Protein AF-A0A659UHF8-F1 (afdb_monomer_lite)

Sequence (92 aa):
PIQGFGLRHIPVSHSGNQNSSPEEAVVIRDLVNHILQSNTSWVDRDGKEAPITPDDILIITPYNAQVFEIQQRLPSARVGTVDKFQGQEAPI

Structure (mmCIF, N/CA/C/O backbone):
data_AF-A0A659UHF8-F1
#
_entry.id   AF-A0A659UHF8-F1
#
loop_
_atom_site.group_PDB
_atom_site.id
_atom_site.type_symbol
_atom_site.label_atom_id
_atom_site.label_alt_id
_atom_site.label_comp_id
_atom_site.label_asym_id
_atom_site.label_entity_id
_atom_site.label_seq_id
_atom_site.pdbx_PDB_ins_code
_atom_site.Cartn_x
_atom_site.Cartn_y
_atom_site.Cartn_z
_atom_site.occupancy
_atom_site.B_iso_or_equiv
_atom_site.auth_seq_id
_atom_site.auth_comp_id
_atom_site.auth_asym_id
_atom_site.auth_atom_id
_atom_site.pdbx_PDB_model_num
ATOM 1 N N . PRO A 1 1 ? -12.034 -8.981 -2.671 1.00 63.22 1 PRO A N 1
ATOM 2 C CA . PRO A 1 1 ? -11.476 -10.257 -3.203 1.00 63.22 1 PRO A CA 1
ATOM 3 C C . PRO A 1 1 ? -10.844 -11.183 -2.148 1.00 63.22 1 PRO A C 1
ATOM 5 O O . PRO A 1 1 ? -10.653 -12.358 -2.437 1.00 63.22 1 PRO A O 1
ATOM 8 N N . ILE A 1 2 ? -10.558 -10.697 -0.936 1.00 78.81 2 ILE A N 1
ATOM 9 C CA . ILE A 1 2 ? -10.141 -11.531 0.201 1.00 78.81 2 ILE A CA 1
ATOM 10 C C . ILE A 1 2 ? -11.099 -11.329 1.381 1.00 78.81 2 ILE A C 1
ATOM 12 O O . ILE A 1 2 ? -11.675 -10.254 1.520 1.00 78.81 2 ILE A O 1
ATOM 16 N N . GLN A 1 3 ? -11.304 -12.375 2.186 1.00 79.38 3 GLN A N 1
ATOM 17 C CA . GLN A 1 3 ? -12.170 -12.372 3.371 1.00 79.38 3 GLN A CA 1
ATOM 18 C C . GLN A 1 3 ? -11.516 -13.135 4.537 1.00 79.38 3 GLN A C 1
ATOM 20 O O . GLN A 1 3 ? -10.653 -14.005 4.341 1.00 79.38 3 GLN A O 1
ATOM 25 N N . GLY A 1 4 ? -11.971 -12.829 5.754 1.00 83.00 4 GLY A N 1
ATOM 26 C CA . GLY A 1 4 ? -11.510 -13.441 7.001 1.00 83.00 4 GLY A CA 1
ATOM 27 C C . GLY A 1 4 ? -10.170 -12.891 7.498 1.00 83.00 4 GLY A C 1
ATOM 28 O O . GLY A 1 4 ? -9.681 -11.884 6.999 1.00 83.00 4 GLY A O 1
ATOM 29 N N . PHE A 1 5 ? -9.575 -13.579 8.475 1.00 81.75 5 PHE A N 1
ATOM 30 C CA . PHE A 1 5 ? -8.374 -13.129 9.192 1.00 81.75 5 PHE A CA 1
ATOM 31 C C . PHE A 1 5 ? -7.114 -13.920 8.803 1.00 81.75 5 PHE A C 1
ATOM 33 O O . PHE A 1 5 ? -7.202 -15.065 8.336 1.00 81.75 5 PHE A O 1
ATOM 40 N N . GLY A 1 6 ? -5.943 -13.324 9.038 1.00 87.56 6 GLY A N 1
ATOM 41 C CA . GLY A 1 6 ? -4.626 -13.943 8.859 1.00 87.56 6 GLY A CA 1
ATOM 42 C C . GLY A 1 6 ? -4.011 -13.757 7.469 1.00 87.56 6 GLY A C 1
ATOM 43 O O . GLY A 1 6 ? -4.539 -13.037 6.625 1.00 87.56 6 GLY A O 1
ATOM 44 N N . LEU A 1 7 ? -2.883 -14.434 7.233 1.00 91.56 7 LEU A N 1
ATOM 45 C CA . LEU A 1 7 ? -2.100 -14.311 6.001 1.00 91.56 7 LEU A CA 1
ATOM 46 C C . LEU A 1 7 ? -2.916 -14.717 4.762 1.00 91.56 7 LEU A C 1
ATOM 48 O O . LEU A 1 7 ? -3.635 -15.723 4.764 1.00 91.56 7 LEU A O 1
ATOM 52 N N . ARG A 1 8 ? -2.786 -13.935 3.688 1.00 92.44 8 ARG A N 1
ATOM 53 C CA . ARG A 1 8 ? -3.399 -14.195 2.381 1.00 92.44 8 ARG A CA 1
ATOM 54 C C . ARG A 1 8 ? -2.368 -14.004 1.277 1.00 92.44 8 ARG A C 1
ATOM 56 O O . ARG A 1 8 ? -1.534 -13.110 1.351 1.00 92.44 8 ARG A O 1
ATOM 63 N N . HIS A 1 9 ? -2.458 -14.841 0.249 1.00 93.31 9 HIS A N 1
ATOM 64 C CA . HIS A 1 9 ? -1.640 -14.750 -0.956 1.00 93.31 9 HIS A CA 1
ATOM 65 C C . HIS A 1 9 ? -2.543 -14.445 -2.154 1.00 93.31 9 HIS A C 1
ATOM 67 O O . HIS A 1 9 ? -3.545 -15.132 -2.360 1.00 93.31 9 HIS A O 1
ATOM 73 N N . ILE A 1 10 ? -2.189 -13.419 -2.927 1.00 93.75 10 ILE A N 1
ATOM 74 C CA . ILE A 1 10 ? -2.900 -13.010 -4.141 1.00 93.75 10 ILE A CA 1
ATOM 75 C C . ILE A 1 10 ? -1.893 -13.068 -5.296 1.00 93.75 10 ILE A C 1
ATOM 77 O O . ILE A 1 10 ? -1.045 -12.182 -5.388 1.00 93.75 10 ILE A O 1
ATOM 81 N N . PRO A 1 11 ? -1.943 -14.095 -6.162 1.00 94.69 11 PRO A N 1
ATOM 82 C CA . PRO A 1 11 ? -1.042 -14.171 -7.303 1.00 94.69 11 PRO A CA 1
ATOM 83 C C . PRO A 1 11 ? -1.413 -13.109 -8.343 1.00 94.69 11 PRO A C 1
ATOM 85 O O . PRO A 1 11 ? -2.582 -12.966 -8.705 1.00 94.69 11 PRO A O 1
ATOM 88 N N . VAL A 1 12 ? -0.410 -12.400 -8.860 1.00 96.38 12 VAL A N 1
ATOM 89 C CA . VAL A 1 12 ? -0.577 -11.408 -9.927 1.00 96.38 12 VAL A CA 1
ATOM 90 C C . VAL A 1 12 ? 0.181 -11.883 -11.155 1.00 96.38 12 VAL A C 1
ATOM 92 O O . VAL A 1 12 ? 1.379 -12.139 -11.097 1.00 96.38 12 VAL A O 1
ATOM 95 N N . SER A 1 13 ? -0.525 -12.031 -12.275 1.00 95.62 13 SER A N 1
ATOM 96 C CA . SER A 1 13 ? 0.115 -12.377 -13.544 1.00 95.62 13 SER A CA 1
ATOM 97 C C . SER A 1 13 ? 0.831 -11.156 -14.108 1.00 95.62 13 SER A C 1
ATOM 99 O O . SER A 1 13 ? 0.201 -10.129 -14.347 1.00 95.62 13 SER A O 1
ATOM 101 N N . HIS A 1 14 ? 2.132 -11.284 -14.340 1.00 92.56 14 HIS A N 1
ATOM 102 C CA . HIS A 1 14 ? 2.966 -10.267 -14.970 1.00 92.56 14 HIS A CA 1
ATOM 103 C C . HIS A 1 14 ? 4.138 -10.930 -15.709 1.00 92.56 14 HIS A C 1
ATOM 105 O O . HIS A 1 14 ? 4.453 -12.095 -15.468 1.00 92.56 14 HIS A O 1
ATOM 111 N N . SER A 1 15 ? 4.798 -10.207 -16.616 1.00 93.25 15 SER A N 1
ATOM 112 C CA . SER A 1 15 ? 5.955 -10.720 -17.358 1.00 93.25 15 SER A CA 1
ATOM 113 C C . SER A 1 15 ? 6.911 -9.590 -17.726 1.00 93.25 15 SER A C 1
ATOM 115 O O . SER A 1 15 ? 6.475 -8.535 -18.168 1.00 93.25 15 SER A O 1
ATOM 117 N N . GLY A 1 16 ? 8.219 -9.827 -17.593 1.00 92.56 16 GLY A N 1
ATOM 118 C CA . GLY A 1 16 ? 9.259 -8.869 -17.996 1.00 92.56 16 GLY A CA 1
ATOM 119 C C . GLY A 1 16 ? 9.534 -7.734 -17.002 1.00 92.56 16 GLY A C 1
ATOM 120 O O . GLY A 1 16 ? 10.385 -6.889 -17.273 1.00 92.56 16 GLY A O 1
ATOM 121 N N . ASN A 1 17 ? 8.866 -7.733 -15.850 1.00 94.19 17 ASN A N 1
ATOM 122 C CA . ASN A 1 17 ? 9.115 -6.787 -14.767 1.00 94.19 17 ASN A CA 1
ATOM 123 C C . ASN A 1 17 ? 10.452 -7.079 -14.071 1.00 94.19 17 ASN A C 1
ATOM 125 O O . ASN A 1 17 ? 10.834 -8.237 -13.907 1.00 94.19 17 ASN A O 1
ATOM 129 N N . GLN A 1 18 ? 11.164 -6.024 -13.669 1.00 92.50 18 GLN A N 1
ATOM 130 C CA . GLN A 1 18 ? 12.459 -6.137 -12.986 1.00 92.50 18 GLN A CA 1
ATOM 131 C C . GLN A 1 18 ? 12.355 -5.696 -11.526 1.00 92.50 18 GLN A C 1
ATOM 133 O O . GLN A 1 18 ? 12.318 -6.522 -10.622 1.00 92.50 18 GLN A O 1
ATOM 138 N N . ASN A 1 19 ? 12.309 -4.384 -11.294 1.00 95.50 19 ASN A N 1
ATOM 139 C CA . ASN A 1 19 ? 12.299 -3.774 -9.963 1.00 95.50 19 ASN A CA 1
ATOM 140 C C . ASN A 1 19 ? 10.987 -3.035 -9.648 1.00 95.50 19 ASN A C 1
ATOM 142 O O . ASN A 1 19 ? 10.834 -2.506 -8.547 1.00 95.50 19 ASN A O 1
ATOM 146 N N . SER A 1 20 ? 10.048 -3.008 -10.593 1.00 96.94 20 SER A N 1
ATOM 147 C CA . SER A 1 20 ? 8.669 -2.572 -10.404 1.00 96.94 20 SER A CA 1
ATOM 148 C C . SER A 1 20 ? 7.718 -3.425 -11.244 1.00 96.94 20 SER A C 1
ATOM 150 O O . SER A 1 20 ? 8.101 -3.957 -12.286 1.00 96.94 20 SER A O 1
ATOM 152 N N . SER A 1 21 ? 6.481 -3.555 -10.770 1.00 97.81 21 SER A N 1
ATOM 153 C CA . SER A 1 21 ? 5.355 -4.170 -11.466 1.00 97.81 21 SER A CA 1
ATOM 154 C C . SER A 1 21 ? 4.136 -3.247 -11.370 1.00 97.81 21 SER A C 1
ATOM 156 O O . SER A 1 21 ? 3.535 -3.121 -10.292 1.00 97.81 21 SER A O 1
ATOM 158 N N . PRO A 1 22 ? 3.740 -2.621 -12.492 1.00 97.31 22 PRO A N 1
ATOM 159 C CA . PRO A 1 22 ? 2.494 -1.869 -12.590 1.00 97.31 22 PRO A CA 1
ATOM 160 C C . PRO A 1 22 ? 1.256 -2.719 -12.277 1.00 97.31 22 PRO A C 1
ATOM 162 O O . PRO A 1 22 ? 0.302 -2.211 -11.688 1.00 97.31 22 PRO A O 1
ATOM 165 N N . GLU A 1 23 ? 1.265 -4.001 -12.652 1.00 98.00 23 GLU A N 1
ATOM 166 C CA . GLU A 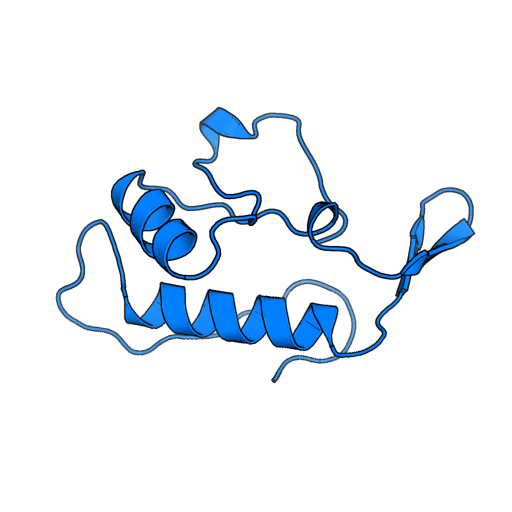1 23 ? 0.167 -4.945 -12.423 1.00 98.00 23 GLU A CA 1
ATOM 167 C C . GLU A 1 23 ? -0.040 -5.196 -10.930 1.00 98.00 23 GLU A C 1
ATOM 169 O O . GLU A 1 23 ? -1.160 -5.081 -10.428 1.00 98.00 23 GLU A O 1
ATOM 174 N N . GLU A 1 24 ? 1.041 -5.470 -10.196 1.00 97.19 24 GLU A N 1
ATOM 175 C CA . GLU A 1 24 ? 0.977 -5.623 -8.743 1.00 97.19 24 GLU A CA 1
ATOM 176 C C . GLU A 1 24 ? 0.533 -4.327 -8.070 1.00 97.19 24 GLU A C 1
ATOM 178 O O . GLU A 1 24 ? -0.316 -4.358 -7.183 1.00 97.19 24 GLU A O 1
ATOM 183 N N . ALA A 1 25 ? 1.036 -3.173 -8.519 1.00 97.69 25 ALA A N 1
ATOM 184 C CA . ALA A 1 25 ? 0.651 -1.883 -7.955 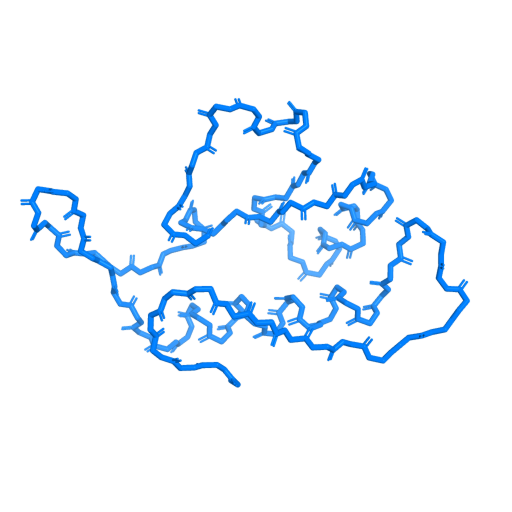1.00 97.69 25 ALA A CA 1
ATOM 185 C C . ALA A 1 25 ? -0.849 -1.579 -8.146 1.00 97.69 25 ALA A C 1
ATOM 187 O O . ALA A 1 25 ? -1.473 -0.974 -7.271 1.00 97.69 25 ALA A O 1
ATOM 188 N N . VAL A 1 26 ? -1.454 -2.019 -9.257 1.00 97.75 26 VAL A N 1
ATOM 189 C CA . VAL A 1 26 ? -2.911 -1.944 -9.471 1.00 97.75 26 VAL A CA 1
ATOM 190 C C . VAL A 1 26 ? -3.660 -2.849 -8.493 1.00 97.75 26 VAL A C 1
ATOM 192 O O . VAL A 1 26 ? -4.599 -2.387 -7.846 1.00 97.75 26 VAL A O 1
ATOM 195 N N . VAL A 1 27 ? -3.227 -4.101 -8.329 1.00 97.44 27 VAL A N 1
ATOM 196 C CA . VAL A 1 27 ? -3.869 -5.045 -7.398 1.00 97.44 27 VAL A CA 1
ATOM 197 C C . VAL A 1 27 ? -3.758 -4.564 -5.950 1.00 97.44 27 VAL A C 1
ATOM 199 O O . VAL A 1 27 ? -4.738 -4.635 -5.211 1.00 97.44 27 VAL A O 1
ATOM 202 N N . ILE A 1 28 ? -2.608 -4.015 -5.553 1.00 97.06 28 ILE A N 1
ATOM 203 C CA . ILE A 1 28 ? -2.398 -3.418 -4.227 1.00 97.06 28 ILE A CA 1
ATOM 204 C C . ILE A 1 28 ? -3.360 -2.247 -4.012 1.00 97.06 28 ILE A C 1
ATOM 206 O O . ILE A 1 28 ? -4.048 -2.208 -2.995 1.00 97.06 28 ILE A O 1
ATOM 210 N N . ARG A 1 29 ? -3.468 -1.320 -4.975 1.00 97.44 29 ARG A N 1
ATOM 211 C CA . ARG A 1 29 ? -4.429 -0.206 -4.913 1.00 97.44 29 ARG A CA 1
ATOM 212 C C . ARG A 1 29 ? -5.855 -0.704 -4.699 1.00 97.44 29 ARG A C 1
ATOM 214 O O . ARG A 1 29 ? -6.555 -0.207 -3.819 1.00 97.44 29 ARG A O 1
ATOM 221 N N . ASP A 1 30 ? -6.281 -1.674 -5.497 1.00 96.44 30 ASP A N 1
ATOM 222 C CA . ASP A 1 30 ? -7.645 -2.195 -5.436 1.00 96.44 30 ASP A CA 1
ATOM 223 C C . ASP A 1 30 ? -7.910 -2.925 -4.119 1.00 96.44 30 ASP A C 1
ATOM 225 O O . ASP A 1 30 ? -8.999 -2.809 -3.557 1.00 96.44 30 ASP A O 1
ATOM 229 N N . LEU A 1 31 ? -6.902 -3.616 -3.585 1.00 95.44 31 LEU A N 1
ATOM 230 C CA . LEU A 1 31 ? -6.984 -4.264 -2.287 1.00 95.44 31 LEU A CA 1
ATOM 231 C C . LEU A 1 31 ? -7.125 -3.253 -1.144 1.00 95.44 31 LEU A C 1
ATOM 233 O O . LEU A 1 31 ? -8.029 -3.395 -0.323 1.00 95.44 31 LEU A O 1
ATOM 237 N N . VAL A 1 32 ? -6.270 -2.228 -1.110 1.00 95.31 32 VAL A N 1
ATOM 238 C CA . VAL A 1 32 ? -6.320 -1.165 -0.094 1.00 95.31 32 VAL A CA 1
ATOM 239 C C . VAL A 1 32 ? -7.674 -0.466 -0.125 1.00 95.31 32 VAL A C 1
ATOM 241 O O . VAL A 1 32 ? -8.334 -0.349 0.904 1.00 95.31 32 VAL A O 1
ATOM 244 N N . ASN A 1 33 ? -8.138 -0.071 -1.312 1.00 95.00 33 ASN A N 1
ATOM 245 C CA . ASN A 1 33 ? -9.440 0.573 -1.464 1.00 95.00 33 ASN A CA 1
ATOM 246 C C . ASN A 1 33 ? -10.582 -0.335 -1.005 1.00 95.00 33 ASN A C 1
ATOM 248 O O . ASN A 1 33 ? -11.501 0.132 -0.340 1.00 95.00 33 ASN A O 1
ATOM 252 N N . HIS A 1 34 ? -10.521 -1.629 -1.325 1.00 93.25 34 HIS A N 1
ATOM 253 C CA . HIS A 1 34 ? -11.531 -2.587 -0.894 1.00 93.25 34 HIS A CA 1
ATOM 254 C C . HIS A 1 34 ? -11.606 -2.703 0.633 1.00 93.25 34 HIS A C 1
ATOM 256 O O . HIS A 1 34 ? -12.708 -2.672 1.170 1.00 93.25 34 HIS A O 1
ATOM 262 N N . ILE A 1 35 ? -10.459 -2.790 1.316 1.00 92.31 35 ILE A N 1
ATOM 263 C CA . ILE A 1 35 ? -10.379 -2.863 2.785 1.00 92.31 35 ILE A CA 1
ATOM 264 C C . ILE A 1 35 ? -10.944 -1.590 3.429 1.00 92.31 35 ILE A C 1
ATOM 266 O O . ILE A 1 35 ? -11.741 -1.655 4.362 1.00 92.31 35 ILE A O 1
ATOM 270 N N . LEU A 1 36 ? -10.567 -0.420 2.909 1.00 92.19 36 LEU A N 1
ATOM 271 C CA . LEU A 1 36 ? -11.035 0.862 3.442 1.00 92.19 36 LEU A CA 1
ATOM 272 C C . LEU A 1 36 ? -12.537 1.089 3.201 1.00 92.19 36 LEU A C 1
ATOM 274 O O . LEU A 1 36 ? -13.181 1.818 3.949 1.00 92.19 36 LEU A O 1
ATOM 278 N N . GLN A 1 37 ? -13.111 0.465 2.169 1.00 92.44 37 GLN A N 1
ATOM 279 C CA . GLN A 1 37 ? -14.535 0.568 1.835 1.00 92.44 37 GLN A CA 1
ATOM 280 C C . GLN A 1 37 ? -15.400 -0.515 2.493 1.00 92.44 37 GLN A C 1
ATOM 282 O O . GLN A 1 37 ? -16.623 -0.384 2.505 1.00 92.44 37 GLN A O 1
ATOM 287 N N . SER A 1 38 ? -14.813 -1.585 3.040 1.00 87.94 38 SER A N 1
ATOM 288 C CA . SER A 1 38 ? -15.565 -2.720 3.591 1.00 87.94 38 SER A CA 1
ATOM 289 C C . SER A 1 38 ? -16.097 -2.507 5.013 1.00 87.94 38 SER A C 1
ATOM 291 O O . SER A 1 38 ? -16.620 -3.456 5.596 1.00 87.94 38 SER A O 1
ATOM 293 N N . ASN A 1 39 ? -15.995 -1.290 5.575 1.00 83.44 39 ASN A N 1
ATOM 294 C CA . ASN A 1 39 ? -16.333 -0.973 6.974 1.00 83.44 39 ASN A CA 1
ATOM 295 C C . ASN A 1 39 ? -15.696 -1.960 7.972 1.00 83.44 39 ASN A C 1
ATOM 297 O O . ASN A 1 39 ? -16.297 -2.324 8.981 1.00 83.44 39 ASN A O 1
ATOM 301 N N . THR A 1 40 ? -14.491 -2.440 7.661 1.00 87.75 40 THR A N 1
ATOM 302 C CA . THR A 1 40 ? -13.782 -3.416 8.487 1.00 87.75 40 THR A CA 1
ATOM 303 C C . THR A 1 40 ? -13.226 -2.743 9.734 1.00 87.75 40 THR A C 1
ATOM 305 O O . THR A 1 40 ? -12.623 -1.673 9.654 1.00 87.75 40 THR A O 1
ATOM 308 N N . SER A 1 41 ? -13.415 -3.387 10.881 1.00 90.81 41 SER A N 1
ATOM 309 C CA . SER A 1 41 ? -12.805 -3.015 12.151 1.00 90.81 41 SER A CA 1
ATOM 310 C C . SER A 1 41 ? -11.721 -4.012 12.549 1.00 90.81 41 SER A C 1
ATOM 312 O O . SER A 1 41 ? -11.682 -5.154 12.079 1.00 90.81 41 SER A O 1
ATOM 314 N N . TRP A 1 42 ? -10.831 -3.568 13.426 1.00 89.31 42 TRP A N 1
ATOM 315 C CA . TRP A 1 42 ? -9.869 -4.413 14.112 1.00 89.31 42 TRP A CA 1
ATOM 316 C C . TRP A 1 42 ? -10.006 -4.224 15.618 1.00 89.31 42 TRP A C 1
ATOM 318 O O . TRP A 1 42 ? -10.441 -3.172 16.085 1.00 89.31 42 TRP A O 1
ATOM 328 N N . VAL A 1 43 ? -9.651 -5.265 16.364 1.00 91.12 43 VAL A N 1
ATOM 329 C CA . VAL A 1 43 ? -9.624 -5.254 17.827 1.00 91.12 43 VAL A CA 1
ATOM 330 C C . VAL A 1 43 ? -8.171 -5.330 18.261 1.00 91.12 43 VAL A C 1
ATOM 332 O O . VAL A 1 43 ? -7.448 -6.238 17.843 1.00 91.12 43 VAL A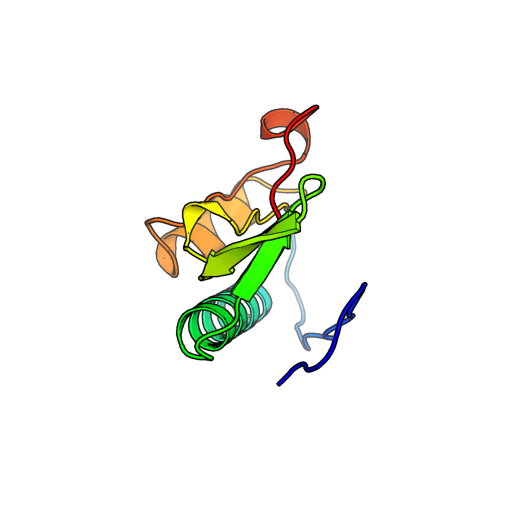 O 1
ATOM 335 N N . ASP A 1 44 ? -7.739 -4.367 19.068 1.00 89.75 44 ASP A N 1
ATOM 336 C CA . ASP A 1 44 ? -6.373 -4.312 19.570 1.00 89.75 44 ASP A CA 1
ATOM 337 C C . ASP A 1 44 ? -6.117 -5.282 20.733 1.00 89.75 44 ASP A C 1
ATOM 339 O O . ASP A 1 44 ? -6.997 -6.019 21.188 1.00 89.75 44 ASP A O 1
ATOM 343 N N . ARG A 1 45 ? -4.871 -5.291 21.223 1.00 88.50 45 ARG A N 1
ATOM 344 C CA . ARG A 1 45 ? -4.443 -6.155 22.335 1.00 88.50 45 ARG A CA 1
ATOM 345 C C . ARG A 1 45 ? -5.215 -5.898 23.638 1.00 88.50 45 ARG A C 1
ATOM 347 O O . ARG A 1 45 ? -5.274 -6.787 24.481 1.00 88.50 45 ARG A O 1
ATOM 354 N N . ASP A 1 46 ? -5.766 -4.697 23.793 1.00 93.56 46 ASP A N 1
ATOM 355 C CA . ASP A 1 46 ? -6.494 -4.236 24.972 1.00 93.56 46 ASP A CA 1
ATOM 356 C C . ASP A 1 46 ? -8.017 -4.412 24.797 1.00 93.56 46 ASP A C 1
ATOM 358 O O . ASP A 1 46 ? -8.802 -4.035 25.670 1.00 93.56 46 ASP A O 1
ATOM 362 N N . GLY A 1 47 ? -8.451 -5.019 23.684 1.00 92.94 47 GLY A N 1
ATOM 363 C CA . GLY A 1 47 ? -9.853 -5.282 23.371 1.00 92.94 47 GLY A CA 1
ATOM 364 C C . GLY A 1 47 ? -10.593 -4.081 22.785 1.00 92.94 47 GLY A C 1
ATOM 36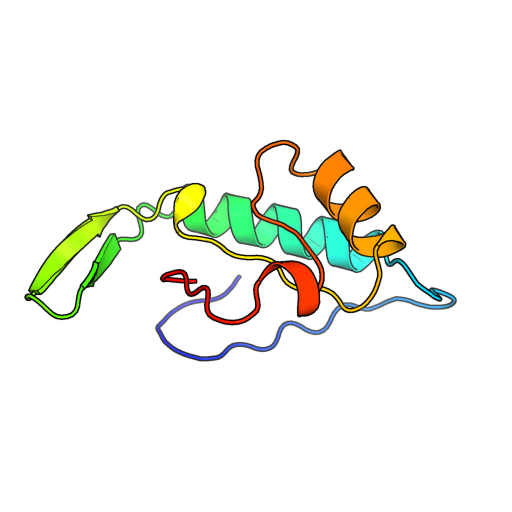5 O O . GLY A 1 47 ? -11.821 -4.117 22.682 1.00 92.94 47 GLY A O 1
ATOM 366 N N . LYS A 1 48 ? -9.888 -3.012 22.405 1.00 93.44 48 LYS A N 1
ATOM 367 C CA . LYS A 1 48 ? -10.505 -1.830 21.810 1.00 93.44 48 LYS A CA 1
ATOM 368 C C . LYS A 1 48 ? -10.721 -2.049 20.320 1.00 93.44 48 LYS A C 1
ATOM 370 O O . LYS A 1 48 ? -9.786 -2.323 19.573 1.00 93.44 48 LYS A O 1
ATOM 375 N N . GLU A 1 49 ? -11.967 -1.885 19.896 1.00 94.25 49 GLU A N 1
ATOM 376 C CA . GLU A 1 49 ? -12.349 -1.956 18.492 1.00 94.25 49 GLU A CA 1
ATOM 377 C C . GLU A 1 49 ? -12.226 -0.583 17.817 1.00 94.25 49 GLU A C 1
ATOM 379 O O . GLU A 1 49 ? -12.679 0.434 18.355 1.00 94.25 49 GLU A O 1
ATOM 384 N N . ALA A 1 50 ? -11.623 -0.550 16.631 1.00 92.81 50 ALA A N 1
ATOM 385 C CA . ALA A 1 50 ? -11.504 0.646 15.805 1.00 92.81 50 ALA A CA 1
ATOM 386 C C . ALA A 1 50 ? -11.680 0.307 14.314 1.00 92.81 50 ALA A C 1
ATOM 388 O O . ALA A 1 50 ? -11.314 -0.791 13.890 1.00 92.81 50 ALA A O 1
ATOM 389 N N . PRO A 1 51 ? -12.236 1.222 13.496 1.00 93.12 51 PRO A N 1
ATOM 390 C CA . PRO A 1 51 ? -12.258 1.043 12.048 1.00 93.12 51 PRO A CA 1
ATOM 391 C C . PRO A 1 51 ? -10.830 1.025 11.493 1.00 93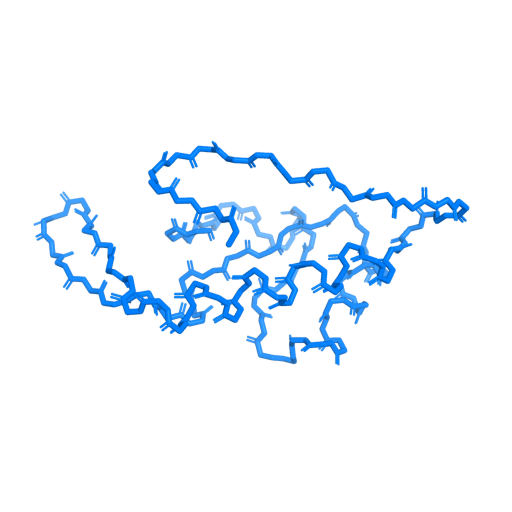.12 51 PRO A C 1
ATOM 393 O O . PRO A 1 51 ? -9.968 1.750 11.985 1.00 93.12 51 PRO A O 1
ATOM 396 N N . ILE A 1 52 ? -10.598 0.232 10.447 1.00 93.56 52 ILE A N 1
ATOM 397 C CA . ILE A 1 52 ? -9.346 0.276 9.688 1.00 93.56 52 ILE A CA 1
ATOM 398 C C . ILE A 1 52 ? -9.261 1.609 8.946 1.00 93.56 52 ILE A C 1
ATOM 400 O O . ILE A 1 52 ? -10.153 1.977 8.178 1.00 93.56 52 ILE A O 1
ATOM 404 N N . THR A 1 53 ? -8.160 2.318 9.154 1.00 92.94 53 THR A N 1
ATOM 405 C CA . THR A 1 53 ? -7.827 3.569 8.478 1.00 92.94 53 THR A CA 1
ATOM 406 C C . THR A 1 53 ? -6.635 3.373 7.535 1.00 92.94 53 THR A C 1
ATOM 408 O O . THR A 1 53 ? -5.948 2.353 7.603 1.00 92.94 53 THR A O 1
ATOM 411 N N . PRO A 1 54 ? -6.333 4.336 6.643 1.00 92.00 54 PRO A N 1
ATOM 412 C CA . PRO A 1 54 ? -5.131 4.262 5.811 1.00 92.00 54 PRO A CA 1
ATOM 413 C C . PRO A 1 54 ? -3.829 4.155 6.618 1.00 92.00 54 PRO A C 1
ATOM 415 O O . PRO A 1 54 ? -2.867 3.558 6.138 1.00 92.00 54 PRO A O 1
ATOM 418 N N . ASP A 1 55 ? -3.798 4.704 7.836 1.00 91.56 55 ASP A N 1
ATOM 419 C CA . ASP A 1 55 ? -2.631 4.631 8.717 1.00 91.56 55 ASP A CA 1
ATOM 420 C C . ASP A 1 55 ? -2.418 3.226 9.291 1.00 91.56 55 ASP A C 1
ATOM 422 O O . ASP A 1 55 ? -1.308 2.904 9.716 1.00 91.56 55 ASP A O 1
ATOM 426 N N . ASP A 1 56 ? -3.440 2.372 9.235 1.00 93.19 56 ASP A N 1
ATOM 427 C CA . ASP A 1 56 ? -3.402 0.995 9.718 1.00 93.19 56 ASP A CA 1
ATOM 428 C C . ASP A 1 56 ? -2.913 -0.010 8.661 1.00 93.19 56 ASP A C 1
ATOM 430 O O . ASP A 1 56 ? -2.885 -1.207 8.936 1.00 93.19 56 ASP A O 1
ATOM 434 N N . ILE A 1 57 ? -2.531 0.459 7.465 1.00 94.38 57 ILE A N 1
ATOM 435 C CA . ILE A 1 57 ? -2.064 -0.380 6.355 1.00 94.38 57 ILE A CA 1
ATOM 436 C C . ILE A 1 57 ? -0.616 -0.031 6.004 1.00 94.38 57 ILE A C 1
ATOM 438 O O . ILE A 1 57 ? -0.321 1.089 5.578 1.00 94.38 57 ILE A O 1
ATOM 442 N N . LEU A 1 58 ? 0.285 -1.007 6.113 1.00 95.44 58 LEU A N 1
ATOM 443 C CA . LEU A 1 58 ? 1.693 -0.882 5.754 1.00 95.44 58 LEU A CA 1
ATOM 444 C C . LEU A 1 58 ? 2.023 -1.711 4.508 1.00 95.44 58 LEU A C 1
ATOM 446 O O . LEU A 1 58 ? 1.851 -2.924 4.475 1.00 95.44 58 LEU A O 1
ATOM 450 N N . ILE A 1 59 ? 2.566 -1.067 3.474 1.00 96.44 59 ILE A N 1
ATOM 451 C CA . ILE A 1 59 ? 2.977 -1.751 2.242 1.00 96.44 59 ILE A CA 1
ATOM 452 C C . ILE A 1 59 ? 4.500 -1.815 2.173 1.00 96.44 59 ILE A C 1
ATOM 454 O O . ILE A 1 59 ? 5.187 -0.792 2.127 1.00 96.44 59 ILE A O 1
ATOM 458 N N . ILE A 1 60 ? 5.030 -3.033 2.104 1.00 95.75 60 ILE A N 1
ATOM 459 C CA . ILE A 1 60 ? 6.469 -3.285 2.030 1.00 95.75 60 ILE A CA 1
ATOM 460 C C . ILE A 1 60 ? 6.818 -3.893 0.672 1.00 95.75 60 ILE A C 1
ATOM 462 O O . ILE A 1 60 ? 6.163 -4.821 0.206 1.00 95.75 60 ILE A O 1
ATOM 466 N N . THR A 1 61 ? 7.873 -3.380 0.039 1.00 95.31 61 THR A N 1
ATOM 467 C CA . THR A 1 61 ? 8.413 -3.908 -1.223 1.00 95.31 61 THR A CA 1
ATOM 468 C C . THR A 1 61 ? 9.944 -3.843 -1.237 1.00 95.31 61 THR A C 1
ATOM 470 O O . THR A 1 61 ? 10.510 -2.914 -0.667 1.00 95.31 61 THR A O 1
ATOM 473 N N . PRO A 1 62 ? 10.660 -4.794 -1.865 1.00 92.25 62 PRO A N 1
ATOM 474 C CA . PRO A 1 62 ? 12.126 -4.807 -1.851 1.00 92.25 62 PRO A CA 1
ATOM 475 C C . PRO A 1 62 ? 12.786 -3.649 -2.617 1.00 92.25 62 PRO A C 1
ATOM 477 O O . PRO A 1 62 ? 13.964 -3.375 -2.394 1.00 92.25 62 PRO A O 1
ATOM 480 N N . TYR A 1 63 ? 12.067 -2.962 -3.513 1.00 94.81 63 TYR A N 1
ATOM 481 C CA . TYR A 1 63 ? 12.664 -1.979 -4.421 1.00 94.81 63 TYR A CA 1
ATOM 482 C C . TYR A 1 63 ? 11.997 -0.607 -4.340 1.00 94.81 63 TYR A C 1
ATOM 484 O O . TYR A 1 63 ? 10.779 -0.481 -4.449 1.00 94.81 63 TYR A O 1
ATOM 492 N N . ASN A 1 64 ? 12.816 0.450 -4.287 1.00 95.50 64 ASN A N 1
ATOM 493 C CA . ASN A 1 64 ? 12.340 1.838 -4.347 1.00 95.50 64 ASN A CA 1
ATOM 494 C C . ASN A 1 64 ? 11.565 2.146 -5.637 1.00 95.50 64 ASN A C 1
ATOM 496 O O . ASN A 1 64 ? 10.618 2.924 -5.603 1.00 95.50 64 ASN A O 1
ATOM 500 N N . ALA A 1 65 ? 11.918 1.516 -6.763 1.00 97.12 65 ALA A N 1
ATOM 501 C CA . ALA A 1 65 ? 11.158 1.662 -8.006 1.00 97.12 65 ALA A CA 1
ATOM 502 C C . ALA A 1 65 ? 9.691 1.232 -7.824 1.00 97.12 65 ALA A C 1
ATOM 504 O O . ALA A 1 65 ? 8.785 1.957 -8.230 1.00 97.12 65 ALA A O 1
ATOM 505 N N . GLN A 1 66 ? 9.446 0.117 -7.130 1.00 97.81 66 GLN A N 1
ATOM 506 C CA . GLN A 1 66 ? 8.091 -0.326 -6.811 1.00 97.81 66 GLN A CA 1
ATOM 507 C C . GLN A 1 66 ? 7.411 0.553 -5.754 1.00 97.81 66 GLN A C 1
ATOM 509 O O . GLN A 1 66 ? 6.206 0.772 -5.841 1.00 97.81 66 GLN A O 1
ATOM 514 N N . VAL A 1 67 ? 8.162 1.115 -4.795 1.00 97.62 67 VAL A N 1
ATOM 515 C CA . VAL A 1 67 ? 7.623 2.126 -3.862 1.00 97.62 67 VAL A CA 1
ATOM 516 C C . VAL A 1 67 ? 7.017 3.289 -4.650 1.00 97.62 67 VAL A C 1
ATOM 518 O O . VAL A 1 67 ? 5.853 3.622 -4.438 1.00 97.62 67 VAL A O 1
ATOM 521 N N . PHE A 1 68 ? 7.762 3.862 -5.598 1.00 97.44 68 PHE A N 1
ATOM 522 C CA . PHE A 1 68 ? 7.266 4.962 -6.428 1.00 97.44 68 PHE A CA 1
ATOM 523 C C . PHE A 1 68 ? 6.079 4.548 -7.307 1.00 97.44 68 PHE A C 1
ATOM 525 O O . PHE A 1 68 ? 5.129 5.316 -7.453 1.00 97.44 68 PHE A O 1
ATOM 532 N N . GLU A 1 69 ? 6.093 3.339 -7.871 1.00 98.00 69 GLU A N 1
ATOM 533 C CA . GLU A 1 69 ? 4.991 2.819 -8.693 1.00 98.00 69 GLU A CA 1
ATOM 534 C C . GLU A 1 69 ? 3.676 2.697 -7.903 1.00 98.00 69 GLU A C 1
ATOM 536 O O . GLU A 1 69 ? 2.598 3.048 -8.398 1.00 98.00 69 GLU A O 1
ATOM 541 N N . ILE A 1 70 ? 3.765 2.257 -6.645 1.00 98.06 70 ILE A N 1
ATOM 542 C CA . ILE A 1 70 ? 2.625 2.174 -5.727 1.00 98.06 70 ILE A CA 1
ATOM 543 C C . ILE A 1 70 ? 2.175 3.578 -5.306 1.00 98.06 70 ILE A C 1
ATOM 545 O O . ILE A 1 70 ? 0.980 3.868 -5.358 1.00 98.06 70 ILE A O 1
ATOM 549 N N . GLN A 1 71 ? 3.101 4.480 -4.963 1.00 97.38 71 GLN A N 1
ATOM 550 C CA . GLN A 1 71 ? 2.776 5.858 -4.559 1.00 97.38 71 GLN A CA 1
ATOM 551 C C . GLN A 1 71 ? 2.054 6.654 -5.649 1.00 97.38 71 GLN A C 1
ATOM 553 O O . GLN A 1 71 ? 1.171 7.446 -5.337 1.00 97.38 71 GLN A O 1
ATOM 558 N N . GLN A 1 72 ? 2.364 6.421 -6.927 1.00 97.62 72 GLN A N 1
ATOM 559 C CA . GLN A 1 72 ? 1.637 7.050 -8.037 1.00 97.62 72 GLN A CA 1
ATOM 560 C C . GLN A 1 72 ? 0.136 6.714 -8.034 1.00 97.62 72 GLN A C 1
ATOM 562 O O . GLN A 1 72 ? -0.678 7.501 -8.513 1.00 97.62 72 GLN A O 1
ATOM 567 N N . ARG A 1 73 ? -0.242 5.548 -7.496 1.00 96.88 73 ARG A N 1
ATOM 568 C CA . ARG A 1 73 ? -1.633 5.069 -7.422 1.00 96.88 73 ARG A CA 1
ATOM 569 C C . ARG A 1 73 ? -2.268 5.292 -6.055 1.00 96.88 73 ARG A C 1
ATOM 571 O O . ARG A 1 73 ? -3.485 5.422 -5.972 1.00 96.88 73 ARG A O 1
ATOM 578 N N . LEU A 1 74 ? -1.452 5.319 -5.005 1.00 96.12 74 LEU A N 1
ATOM 579 C CA . LEU A 1 74 ? -1.842 5.522 -3.615 1.00 96.12 74 LEU A CA 1
ATOM 580 C C . LEU A 1 74 ? -0.942 6.597 -2.970 1.00 96.12 74 LEU A C 1
ATOM 582 O O . LEU A 1 74 ? -0.041 6.259 -2.197 1.00 96.12 74 LEU A O 1
ATOM 586 N N . PRO A 1 75 ? -1.160 7.895 -3.256 1.00 94.19 75 PRO A N 1
ATOM 587 C CA . PRO A 1 75 ? -0.245 8.958 -2.824 1.00 94.19 75 PRO A CA 1
ATOM 588 C C . PRO A 1 75 ? -0.109 9.098 -1.304 1.00 94.19 75 PRO A C 1
ATOM 590 O O . PRO A 1 75 ? 0.928 9.535 -0.814 1.00 94.19 75 PRO A O 1
ATOM 593 N N . SER A 1 76 ? -1.150 8.726 -0.559 1.00 90.88 76 SER A N 1
ATOM 594 C CA . SER A 1 76 ? -1.190 8.783 0.904 1.00 90.88 76 SER A CA 1
ATOM 595 C C . SER A 1 76 ? -0.825 7.462 1.586 1.00 90.88 76 SER A C 1
ATOM 597 O O . SER A 1 76 ? -0.867 7.393 2.810 1.00 90.88 76 SER A O 1
ATOM 599 N N . ALA A 1 77 ? -0.487 6.404 0.839 1.00 93.75 77 ALA A N 1
ATOM 600 C CA . ALA A 1 77 ? -0.185 5.114 1.449 1.00 93.75 77 ALA A CA 1
ATOM 601 C C . ALA A 1 77 ? 1.166 5.109 2.175 1.00 93.75 77 ALA A C 1
ATOM 603 O O . ALA A 1 77 ? 2.174 5.643 1.696 1.00 93.75 77 ALA A O 1
ATOM 604 N N . ARG A 1 78 ? 1.211 4.395 3.303 1.00 95.44 78 ARG A N 1
ATOM 605 C CA . ARG A 1 78 ? 2.451 4.076 4.012 1.00 95.44 78 ARG A CA 1
ATOM 606 C C . ARG A 1 78 ? 3.186 2.957 3.273 1.00 95.44 78 ARG A C 1
ATOM 608 O O . ARG A 1 78 ? 3.006 1.780 3.560 1.00 95.44 78 ARG A O 1
ATOM 615 N N . VAL A 1 79 ? 4.020 3.335 2.304 1.00 96.62 79 VAL A N 1
ATOM 616 C CA . VAL A 1 79 ? 4.811 2.400 1.488 1.00 96.62 79 VAL A CA 1
ATOM 617 C C . VAL A 1 79 ? 6.319 2.658 1.577 1.00 96.62 79 VAL A C 1
ATOM 619 O O . VAL A 1 79 ? 6.778 3.789 1.807 1.00 96.62 79 VAL A O 1
ATOM 622 N N . GLY A 1 80 ? 7.109 1.592 1.442 1.00 95.75 80 GLY A N 1
ATOM 623 C CA . GLY A 1 80 ? 8.554 1.628 1.633 1.00 95.75 80 GLY A CA 1
ATOM 624 C C . GLY A 1 80 ? 9.238 0.273 1.515 1.00 95.75 80 GLY A C 1
ATOM 625 O O . GLY A 1 80 ? 8.591 -0.757 1.338 1.00 95.75 80 GLY A O 1
ATOM 626 N N . THR A 1 81 ? 10.564 0.293 1.625 1.00 94.00 81 THR A N 1
ATOM 627 C CA . THR A 1 81 ? 11.369 -0.922 1.750 1.00 94.00 81 THR A CA 1
ATOM 628 C C . THR A 1 81 ? 11.398 -1.420 3.188 1.00 94.00 81 THR A C 1
ATOM 630 O O . THR A 1 81 ? 11.044 -0.690 4.116 1.00 94.00 81 THR A O 1
ATOM 633 N N . VAL A 1 82 ? 11.845 -2.664 3.376 1.00 88.75 82 VAL A N 1
ATOM 634 C CA . VAL A 1 82 ? 12.028 -3.262 4.709 1.00 88.75 82 VAL A CA 1
ATOM 635 C C . VAL A 1 82 ? 12.877 -2.353 5.604 1.00 88.75 82 VAL A C 1
ATOM 637 O O . VAL A 1 82 ? 12.523 -2.138 6.757 1.00 88.75 82 VAL A O 1
ATOM 640 N N . ASP A 1 83 ? 13.941 -1.748 5.064 1.00 85.94 83 ASP A N 1
ATOM 641 C CA . ASP A 1 83 ? 14.844 -0.861 5.813 1.00 85.94 83 ASP A CA 1
ATOM 642 C C . ASP A 1 83 ? 14.127 0.355 6.408 1.00 85.94 83 ASP A C 1
ATOM 644 O O . ASP A 1 83 ? 14.416 0.768 7.528 1.00 85.94 83 ASP A O 1
ATOM 648 N N . LYS A 1 84 ? 13.152 0.911 5.677 1.00 80.56 84 LYS A N 1
ATOM 649 C CA . LYS A 1 84 ? 12.371 2.074 6.119 1.00 80.56 84 LYS A CA 1
ATOM 650 C C . LYS A 1 84 ? 11.451 1.743 7.299 1.00 80.56 84 LYS A C 1
ATOM 652 O O . LYS A 1 84 ? 11.081 2.646 8.047 1.00 80.56 84 LYS A O 1
ATOM 657 N N . PHE A 1 85 ? 11.079 0.474 7.459 1.00 80.38 85 PHE A N 1
ATOM 658 C CA . PHE A 1 85 ? 10.086 0.024 8.435 1.00 80.38 85 PHE A CA 1
ATOM 659 C C . PHE A 1 85 ? 10.617 -1.011 9.429 1.00 80.38 85 PHE A C 1
ATOM 661 O O . PHE A 1 85 ? 9.830 -1.693 10.082 1.00 80.38 85 PHE A O 1
ATOM 668 N N . GLN A 1 86 ? 11.937 -1.115 9.603 1.00 79.06 86 GLN A N 1
ATOM 669 C CA . GLN A 1 86 ? 12.492 -1.946 10.670 1.00 79.06 86 GLN A CA 1
ATOM 670 C C . GLN A 1 86 ? 11.925 -1.512 12.034 1.00 79.06 86 GLN A C 1
ATOM 672 O O . GLN A 1 86 ? 12.035 -0.350 12.423 1.00 79.06 86 GLN A O 1
ATOM 677 N N . GLY A 1 87 ? 11.299 -2.454 12.749 1.00 81.69 87 GLY A N 1
ATOM 678 C CA . GLY A 1 87 ? 10.691 -2.219 14.064 1.00 81.69 87 GLY A CA 1
ATOM 679 C C . GLY A 1 87 ? 9.351 -1.472 14.050 1.00 81.69 87 GLY A C 1
ATOM 680 O O . GLY A 1 87 ? 8.899 -1.056 15.114 1.00 81.69 87 GLY A O 1
ATOM 681 N N . GLN A 1 88 ? 8.722 -1.285 12.885 1.00 82.56 88 GLN A N 1
ATOM 682 C CA . GLN A 1 88 ? 7.368 -0.734 12.773 1.00 82.56 88 GLN A CA 1
ATOM 683 C C . GLN A 1 88 ? 6.357 -1.827 12.428 1.00 82.56 88 GLN A C 1
ATOM 685 O O . GLN A 1 88 ? 6.632 -2.704 11.614 1.00 82.56 88 GLN A O 1
ATOM 690 N N . GLU A 1 89 ? 5.166 -1.721 13.012 1.00 82.19 89 GLU A N 1
ATOM 691 C CA . GLU A 1 89 ? 4.031 -2.609 12.762 1.00 82.19 89 GLU A CA 1
ATOM 692 C C . GLU A 1 89 ? 2.789 -1.772 12.432 1.00 82.19 89 GLU A C 1
ATOM 694 O O . GLU A 1 89 ? 2.679 -0.602 12.818 1.00 82.19 89 GLU A O 1
ATOM 699 N N . ALA A 1 90 ? 1.861 -2.376 11.701 1.00 83.19 90 ALA A N 1
ATOM 700 C CA . ALA A 1 90 ? 0.520 -1.864 11.467 1.00 83.19 90 ALA A CA 1
ATOM 701 C C . ALA A 1 90 ? -0.468 -3.039 11.576 1.00 83.19 90 ALA A C 1
ATOM 703 O O . ALA A 1 90 ? -0.045 -4.189 11.423 1.00 83.19 90 ALA A O 1
ATOM 704 N N . PRO A 1 91 ? -1.757 -2.788 11.860 1.00 81.62 91 PRO A N 1
ATOM 705 C CA . PRO A 1 91 ? -2.776 -3.836 11.878 1.00 81.62 91 PRO A CA 1
ATOM 706 C C . PRO A 1 91 ? -2.836 -4.684 10.596 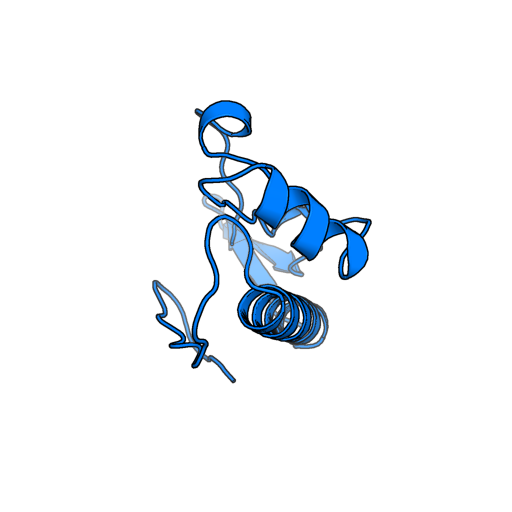1.00 81.62 91 PRO A C 1
ATOM 708 O O . PRO A 1 91 ? -3.194 -5.862 10.676 1.00 81.62 91 PRO A O 1
ATOM 711 N N . ILE A 1 92 ? -2.494 -4.096 9.440 1.00 86.25 92 ILE A N 1
ATOM 712 C CA . ILE A 1 92 ? -2.420 -4.748 8.123 1.00 86.25 92 ILE A CA 1
ATOM 713 C C . ILE A 1 92 ? -1.057 -4.506 7.477 1.00 86.25 92 ILE A C 1
ATOM 715 O O . ILE A 1 92 ? -0.622 -3.332 7.414 1.00 86.25 92 ILE A O 1
#

Foldseek 3Di:
DDDDDDDDDDDFDDPDDDQADLRVLVVVLVVLVCQLPVQDWDADPVRDIDGDDLVQDAAEGQHPVHQVSNCVSVVPHNYDYCVVQPPHHHND

Secondary structure (DSSP, 8-state):
---SSS---------S-SS--HHHHHHHHHHHHHHHHTT-EEE-TTS-EEE--GGG-EEE-S-HHHHHHHHTT-TTSEEE-GGGGTT-----

pLDDT: mean 91.93, std 6.05, range [63.22, 98.06]

Radius of gyration: 13.95 Å; chains: 1; bounding box: 31×24×43 Å